Protein AF-A0AAP1RCZ1-F1 (afdb_monomer)

Organism: Escherichia coli (NCBI:txid562)

Foldseek 3Di:
DDQLADPPDDADEQEFEQACAAQQAPLGDPPVCRVVSNCRRVRLVVLVVVVVVCVVVSDNGHYHYHYLHDYRYYDPPHDDQQDWDQAPVRDIDGPNTSSVVRVRSVVNSVVVD

Mean predicted aligned error: 2.53 Å

Solvent-accessible surface area (backbone atoms only — not comparable to full-atom values): 6302 Å² total; per-residue (Å²): 117,47,78,47,42,63,90,88,54,80,58,49,77,41,77,11,44,19,28,53,34,50,46,16,21,67,51,53,56,66,78,82,68,44,84,56,21,54,56,52,18,50,47,20,51,50,40,51,51,52,52,50,52,42,62,77,66,62,44,74,46,31,39,37,70,46,65,36,66,49,70,39,52,67,56,101,81,44,69,45,66,72,42,72,45,74,46,80,81,71,48,76,45,71,32,77,50,42,61,54,48,64,61,59,46,42,53,34,50,62,62,72,104

Structure (mmCIF, N/CA/C/O backbone):
data_AF-A0AAP1RCZ1-F1
#
_entry.id   AF-A0AAP1RCZ1-F1
#
loop_
_atom_site.group_PDB
_atom_site.id
_atom_site.type_symbol
_atom_site.label_atom_id
_atom_site.label_alt_id
_atom_site.label_comp_id
_atom_site.label_asym_id
_atom_site.label_entity_id
_atom_site.label_seq_id
_atom_site.pdbx_PDB_ins_code
_atom_site.Cartn_x
_atom_site.Cartn_y
_atom_site.Cartn_z
_atom_site.occupancy
_atom_site.B_iso_or_equiv
_atom_site.auth_seq_id
_atom_site.auth_comp_id
_atom_site.auth_asym_id
_atom_site.auth_atom_id
_atom_site.pdbx_PDB_model_num
ATOM 1 N N . GLN A 1 1 ? -7.592 -6.415 13.615 1.00 95.25 1 GLN A N 1
ATOM 2 C CA . GLN A 1 1 ? -8.940 -5.883 13.918 1.00 95.25 1 GLN A CA 1
ATOM 3 C C . GLN A 1 1 ? -9.083 -5.673 15.419 1.00 95.25 1 GLN A C 1
ATOM 5 O O . GLN A 1 1 ? -8.520 -6.449 16.180 1.00 95.25 1 GLN A O 1
ATOM 10 N N . TYR A 1 2 ? -9.775 -4.608 15.823 1.00 97.62 2 TYR A N 1
ATOM 11 C CA . TYR A 1 2 ? -10.042 -4.213 17.204 1.00 97.62 2 TYR A CA 1
ATOM 12 C C . TYR A 1 2 ? -11.535 -3.899 17.344 1.00 97.62 2 TYR A C 1
ATOM 14 O O . TYR A 1 2 ? -12.091 -3.184 16.515 1.00 97.62 2 TYR A O 1
ATOM 22 N N . ASN A 1 3 ? -12.181 -4.447 18.373 1.00 97.38 3 ASN A N 1
ATOM 23 C CA . ASN A 1 3 ? -13.624 -4.330 18.588 1.00 97.38 3 ASN A CA 1
ATOM 24 C C . ASN A 1 3 ? -13.882 -3.719 19.972 1.00 97.38 3 ASN A C 1
ATOM 26 O O . ASN A 1 3 ? -14.155 -4.445 20.927 1.00 97.38 3 ASN A O 1
ATOM 30 N N . GLY A 1 4 ? -13.714 -2.401 20.090 1.00 96.94 4 GLY A N 1
ATOM 31 C CA . GLY A 1 4 ? -13.920 -1.657 21.336 1.00 96.94 4 GLY A CA 1
ATOM 32 C C . GLY A 1 4 ? -15.342 -1.123 21.524 1.00 96.94 4 GLY A C 1
ATOM 33 O O . GLY A 1 4 ? -15.674 -0.659 22.611 1.00 96.94 4 GLY A O 1
ATOM 34 N N . ALA A 1 5 ? -16.186 -1.175 20.490 1.00 97.00 5 ALA A N 1
ATOM 35 C CA . ALA A 1 5 ? -17.565 -0.703 20.537 1.00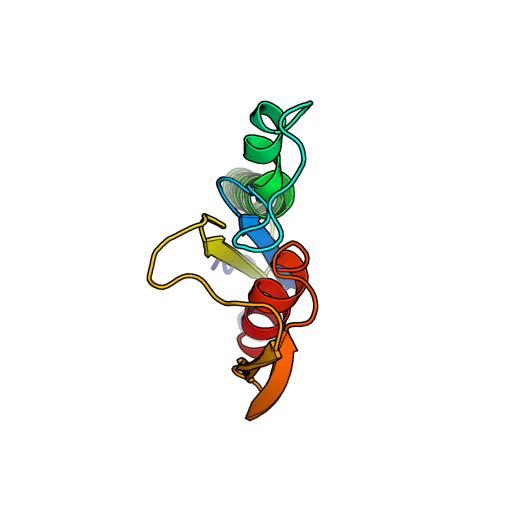 97.00 5 ALA A CA 1
ATOM 36 C C . ALA A 1 5 ? -18.581 -1.854 20.444 1.00 97.00 5 ALA A C 1
ATOM 38 O O . ALA A 1 5 ? -18.242 -3.037 20.520 1.00 97.00 5 ALA A O 1
ATOM 39 N N . LYS A 1 6 ? -19.868 -1.517 20.301 1.00 95.69 6 LYS A N 1
ATOM 40 C CA . LYS A 1 6 ? -20.927 -2.522 20.134 1.00 95.69 6 LYS A CA 1
ATOM 41 C C . LYS A 1 6 ? -20.764 -3.264 18.802 1.00 95.69 6 LYS A C 1
ATOM 43 O O . LYS A 1 6 ? -20.286 -2.698 17.823 1.00 95.69 6 LYS A O 1
ATOM 48 N N . LYS A 1 7 ? -21.183 -4.533 18.757 1.00 91.50 7 LYS A N 1
ATOM 49 C CA . LYS A 1 7 ? -21.008 -5.413 17.582 1.00 91.50 7 LYS A CA 1
ATOM 50 C C . LYS A 1 7 ? -21.765 -4.957 16.330 1.00 91.50 7 LYS A C 1
ATOM 52 O O . LYS A 1 7 ? -21.390 -5.343 15.233 1.00 91.50 7 LYS A O 1
ATOM 57 N N . ASP A 1 8 ? -22.835 -4.192 16.501 1.00 94.44 8 ASP A N 1
ATOM 58 C CA . ASP A 1 8 ? -23.684 -3.655 15.435 1.00 94.44 8 ASP A CA 1
ATOM 59 C C . ASP A 1 8 ? -23.162 -2.330 14.857 1.00 94.44 8 ASP A C 1
ATOM 61 O O . ASP A 1 8 ? -23.658 -1.869 13.830 1.00 94.44 8 ASP A O 1
ATOM 65 N N . GLN A 1 9 ? -22.153 -1.716 15.482 1.00 96.44 9 GLN A N 1
ATOM 66 C CA . GLN A 1 9 ? -21.526 -0.509 14.956 1.00 96.44 9 GLN A CA 1
ATOM 67 C C . GLN A 1 9 ? -20.499 -0.857 13.880 1.00 96.44 9 GLN A C 1
ATOM 69 O O . GLN A 1 9 ? -19.570 -1.635 14.116 1.00 96.44 9 GLN A O 1
ATOM 74 N N . ALA A 1 10 ? -20.653 -0.234 12.711 1.00 96.81 10 ALA A N 1
ATOM 75 C CA . ALA A 1 10 ? -19.722 -0.388 11.603 1.00 96.81 10 ALA A CA 1
ATOM 76 C C . ALA A 1 10 ? -18.294 0.012 12.029 1.00 96.81 10 ALA A C 1
ATOM 78 O O . ALA A 1 10 ? -18.122 1.025 12.714 1.00 96.81 10 ALA A O 1
ATOM 79 N N . PRO A 1 11 ? -17.266 -0.769 11.654 1.00 97.44 11 PRO A N 1
ATOM 80 C CA . PRO A 1 11 ? -15.889 -0.415 11.950 1.00 97.44 11 PRO A CA 1
ATOM 81 C C . PRO A 1 11 ? -15.427 0.763 11.093 1.00 97.44 11 PRO A C 1
ATOM 83 O O . PRO A 1 11 ? -15.824 0.914 9.939 1.00 97.44 11 PRO A O 1
ATOM 86 N N . HIS A 1 12 ? -14.503 1.552 11.632 1.00 97.94 12 HIS A N 1
ATOM 87 C CA . HIS A 1 12 ? -13.640 2.376 10.796 1.00 97.94 12 HIS A CA 1
ATOM 88 C C . HIS A 1 12 ? -12.594 1.477 10.135 1.00 97.94 12 HIS A C 1
ATOM 90 O O . HIS A 1 12 ? -12.013 0.614 10.798 1.00 97.94 12 HIS A O 1
ATOM 96 N N . VAL A 1 13 ? -12.335 1.687 8.845 1.00 98.31 13 VAL A N 1
ATOM 97 C CA . VAL A 1 13 ? -11.280 0.975 8.119 1.00 98.31 13 VAL A CA 1
ATOM 98 C C . VAL A 1 13 ? -10.187 1.963 7.738 1.00 98.31 13 VAL A C 1
ATOM 100 O O . VAL A 1 13 ? -10.450 2.979 7.099 1.00 98.31 13 VAL A O 1
ATOM 103 N N . LEU A 1 14 ? -8.959 1.669 8.156 1.00 98.62 14 LEU A N 1
ATOM 104 C CA . LEU A 1 14 ? -7.763 2.418 7.787 1.00 98.62 14 LEU A CA 1
ATOM 105 C C . LEU A 1 14 ? -6.917 1.560 6.851 1.00 98.62 14 LEU A C 1
ATOM 107 O O . LEU A 1 14 ? -6.542 0.443 7.208 1.00 98.62 14 LEU A O 1
ATOM 111 N N . VAL A 1 15 ? -6.603 2.090 5.671 1.00 98.69 15 VAL A N 1
ATOM 112 C CA . VAL A 1 15 ? -5.803 1.406 4.649 1.00 98.69 15 VAL A CA 1
ATOM 113 C C . VAL A 1 15 ? -4.505 2.173 4.433 1.00 98.69 15 VAL A C 1
ATOM 115 O O . VAL A 1 15 ? -4.527 3.386 4.235 1.00 98.69 15 VAL A O 1
ATOM 118 N N . GLY A 1 16 ? -3.371 1.478 4.495 1.00 98.62 16 GLY A N 1
ATOM 119 C CA . GLY A 1 16 ? -2.048 2.083 4.357 1.00 98.62 16 GLY A CA 1
ATOM 120 C C . GLY A 1 16 ? -1.221 1.439 3.251 1.00 98.62 16 GLY A C 1
ATOM 121 O O . GLY A 1 16 ? -1.098 0.214 3.202 1.00 98.62 16 GLY A O 1
ATOM 122 N N . LYS A 1 17 ? -0.607 2.274 2.399 1.00 98.75 17 LYS A N 1
ATOM 123 C CA . LYS A 1 17 ? 0.434 1.853 1.447 1.00 98.75 17 LYS A CA 1
ATOM 124 C C . LYS A 1 17 ? 1.656 1.370 2.232 1.00 98.75 17 LYS A C 1
ATOM 126 O O . LYS A 1 17 ? 2.190 2.124 3.046 1.00 98.75 17 LYS A O 1
ATOM 131 N N . GLY A 1 18 ? 2.064 0.125 2.005 1.00 98.62 18 GLY A N 1
ATOM 132 C CA . GLY A 1 18 ? 3.150 -0.546 2.717 1.00 98.62 18 GLY A CA 1
ATOM 133 C C . GLY A 1 18 ? 4.293 -0.983 1.808 1.00 98.62 18 GLY A C 1
ATOM 134 O O . GLY A 1 18 ? 4.808 -2.082 1.990 1.00 98.62 18 GLY A O 1
ATOM 135 N N . ILE A 1 19 ? 4.677 -0.162 0.827 1.00 98.69 19 ILE A N 1
ATOM 136 C CA . ILE A 1 19 ? 5.807 -0.489 -0.048 1.00 98.69 19 ILE A CA 1
ATOM 137 C C . ILE A 1 19 ? 7.107 -0.307 0.734 1.00 98.69 19 ILE A C 1
ATOM 139 O O . ILE A 1 19 ? 7.491 0.810 1.067 1.00 98.69 19 ILE A O 1
ATOM 143 N N . THR A 1 20 ? 7.749 -1.413 1.110 1.00 98.31 20 THR A N 1
ATOM 144 C CA . THR A 1 20 ? 8.890 -1.402 2.042 1.00 98.31 20 THR A CA 1
ATOM 145 C C . THR A 1 20 ? 10.129 -0.753 1.447 1.00 98.31 20 THR A C 1
AT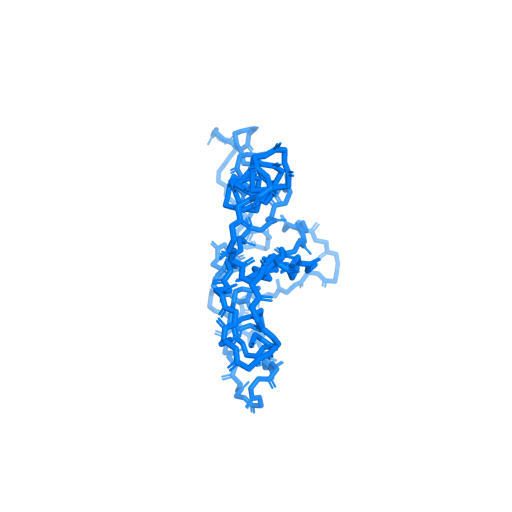OM 147 O O . THR A 1 20 ? 10.920 -0.154 2.175 1.00 98.31 20 THR A O 1
ATOM 150 N N . PHE A 1 21 ? 10.277 -0.858 0.131 1.00 98.50 21 PHE A N 1
ATOM 151 C CA . PHE A 1 21 ? 11.250 -0.126 -0.657 1.00 98.50 21 PHE A CA 1
ATOM 152 C C . PHE A 1 21 ? 10.735 0.004 -2.093 1.00 98.50 21 PHE A C 1
ATOM 154 O O . PHE A 1 21 ? 10.209 -0.964 -2.651 1.00 98.50 21 PHE A O 1
ATOM 161 N N . ASP A 1 22 ? 10.884 1.191 -2.679 1.00 98.31 22 ASP A N 1
ATOM 162 C CA . ASP A 1 22 ? 10.392 1.498 -4.020 1.00 98.31 22 ASP A CA 1
ATOM 163 C C . ASP A 1 22 ? 11.513 1.971 -4.948 1.00 98.31 22 ASP A C 1
ATOM 165 O O . ASP A 1 22 ? 11.924 3.129 -4.940 1.00 98.31 22 ASP A O 1
ATOM 169 N N . THR A 1 23 ? 12.015 1.065 -5.782 1.00 98.06 23 THR A N 1
ATOM 170 C CA . THR A 1 23 ? 12.951 1.436 -6.856 1.00 98.06 23 THR A CA 1
ATOM 171 C C . THR A 1 23 ? 12.244 2.003 -8.087 1.00 98.06 23 THR A C 1
ATOM 173 O O . THR A 1 23 ? 12.918 2.495 -8.989 1.00 98.06 23 THR A O 1
ATOM 176 N N . GLY A 1 24 ? 10.915 1.899 -8.155 1.00 98.00 24 GLY A N 1
ATOM 177 C CA . GLY A 1 24 ? 10.095 2.115 -9.345 1.00 98.00 24 GLY A CA 1
ATOM 178 C C . GLY A 1 24 ? 9.943 0.897 -10.255 1.00 98.00 24 GLY A C 1
ATOM 179 O O . GLY A 1 24 ? 9.223 0.956 -11.252 1.00 98.00 24 GLY A O 1
ATOM 180 N N . GLY A 1 25 ? 10.589 -0.230 -9.940 1.00 97.94 25 GLY A N 1
ATOM 181 C CA . GLY A 1 25 ? 10.502 -1.458 -10.730 1.00 97.94 25 GLY A CA 1
ATOM 182 C C . GLY A 1 25 ? 11.256 -1.349 -12.060 1.00 97.94 25 GLY A C 1
ATOM 183 O O . GLY A 1 25 ? 12.417 -0.943 -12.095 1.00 97.94 25 GLY A O 1
ATOM 184 N N . ILE A 1 26 ? 10.618 -1.734 -13.172 1.00 98.06 26 ILE A N 1
ATOM 185 C CA . ILE A 1 26 ? 11.206 -1.608 -14.521 1.00 98.06 26 ILE A CA 1
ATOM 186 C C . ILE A 1 26 ? 11.301 -0.138 -14.956 1.00 98.06 26 ILE A C 1
ATOM 188 O O . ILE A 1 26 ? 12.273 0.260 -15.599 1.00 98.06 26 ILE A O 1
ATOM 192 N N . SER A 1 27 ? 10.332 0.686 -14.564 1.00 97.31 27 SER A N 1
ATOM 193 C CA . SER A 1 27 ? 10.365 2.149 -14.630 1.00 97.31 27 SER A CA 1
ATOM 194 C C . SER A 1 27 ? 11.275 2.726 -13.535 1.00 97.31 27 SER A C 1
ATOM 196 O O . SER A 1 27 ? 10.843 3.515 -12.701 1.00 97.31 27 SER A O 1
ATOM 198 N N . LEU A 1 28 ? 12.537 2.291 -13.530 1.00 97.88 28 LEU A N 1
ATOM 199 C CA . LEU A 1 28 ? 13.509 2.541 -12.470 1.00 97.88 28 LEU A CA 1
ATOM 200 C C . LEU A 1 28 ? 13.700 4.044 -12.201 1.00 97.88 28 LEU A C 1
ATOM 202 O O . LEU A 1 28 ? 14.029 4.815 -13.109 1.00 97.88 28 LEU A O 1
ATOM 206 N N . LYS A 1 29 ? 13.557 4.448 -10.935 1.00 97.19 29 LYS A N 1
ATOM 207 C CA . LYS A 1 29 ? 13.849 5.809 -10.476 1.00 97.19 29 LYS A CA 1
ATOM 208 C C . LYS A 1 29 ? 15.338 6.146 -10.670 1.00 97.19 29 LYS A C 1
ATOM 210 O O . LYS A 1 29 ? 16.197 5.262 -10.610 1.00 97.19 29 LYS A O 1
ATOM 215 N N . PRO A 1 30 ? 15.695 7.434 -10.828 1.00 96.56 30 PRO A N 1
ATOM 216 C CA . PRO A 1 30 ? 17.082 7.872 -10.711 1.00 96.56 30 PRO A CA 1
ATOM 217 C C . PRO A 1 30 ? 17.676 7.505 -9.344 1.00 96.56 30 PRO A C 1
ATOM 219 O O . PRO A 1 30 ? 16.972 7.473 -8.340 1.00 96.56 30 PRO A O 1
ATOM 222 N N . GLY A 1 31 ? 18.992 7.283 -9.284 1.00 95.75 31 GLY A N 1
ATOM 223 C CA . GLY A 1 31 ? 19.650 6.883 -8.032 1.00 95.75 31 GLY A CA 1
ATOM 224 C C . GLY A 1 31 ? 19.633 7.952 -6.930 1.00 95.75 31 GLY A C 1
ATOM 225 O O . GLY A 1 31 ? 19.718 7.617 -5.752 1.00 95.75 31 GLY A O 1
ATOM 226 N N . LEU A 1 32 ? 19.519 9.235 -7.289 1.00 96.94 32 LEU A N 1
ATOM 227 C CA . LEU A 1 32 ? 19.469 10.329 -6.318 1.00 96.94 32 LEU A CA 1
ATOM 228 C C . LEU A 1 32 ? 18.166 10.260 -5.504 1.00 96.94 32 LEU A C 1
ATOM 230 O O . LEU A 1 32 ? 17.087 10.385 -6.075 1.00 96.94 32 LEU A O 1
ATOM 234 N N . GLY A 1 33 ? 18.279 10.091 -4.182 1.00 93.12 33 GLY A N 1
ATOM 235 C CA . GLY A 1 33 ? 17.138 9.999 -3.261 1.00 93.12 33 GLY A CA 1
ATOM 236 C C . GLY A 1 33 ? 16.477 8.618 -3.196 1.00 93.12 33 GLY A C 1
ATOM 237 O O . GLY A 1 33 ? 15.482 8.445 -2.497 1.00 93.12 33 GLY A O 1
ATOM 238 N N . MET A 1 34 ? 17.017 7.610 -3.891 1.00 97.06 34 MET A N 1
ATOM 239 C CA . MET A 1 34 ? 16.462 6.253 -3.851 1.00 97.06 34 MET A CA 1
ATOM 240 C C . MET A 1 34 ? 16.568 5.622 -2.453 1.00 97.06 34 MET A C 1
ATOM 242 O O . MET A 1 34 ? 15.707 4.840 -2.067 1.00 97.06 34 MET A O 1
ATOM 246 N N . ASP A 1 35 ? 17.572 5.982 -1.651 1.00 96.19 35 ASP A N 1
ATOM 247 C CA . ASP A 1 35 ? 17.727 5.497 -0.272 1.00 96.19 35 ASP A CA 1
ATOM 248 C C . ASP A 1 35 ? 16.605 5.971 0.672 1.00 96.19 35 ASP A C 1
ATOM 250 O O . ASP A 1 35 ? 16.333 5.336 1.699 1.00 96.19 35 ASP A O 1
ATOM 254 N N . GLU A 1 36 ? 15.915 7.054 0.311 1.00 97.50 36 GLU A N 1
ATOM 255 C CA . GLU A 1 36 ? 14.737 7.557 1.016 1.00 97.50 36 GLU A CA 1
ATOM 256 C C . GLU A 1 36 ? 13.469 6.766 0.676 1.00 97.50 36 GLU A C 1
ATOM 258 O O . GLU A 1 36 ? 12.487 6.852 1.409 1.00 97.50 36 GLU A O 1
ATOM 263 N N . MET A 1 37 ? 13.473 5.922 -0.361 1.00 98.06 37 MET A N 1
ATOM 264 C CA . MET A 1 37 ? 12.299 5.124 -0.743 1.00 98.06 37 MET A CA 1
ATOM 265 C C . MET A 1 37 ? 11.957 4.021 0.268 1.00 98.06 37 MET A C 1
ATOM 267 O O . MET A 1 37 ? 10.888 3.424 0.199 1.00 98.06 37 MET A O 1
ATOM 271 N N . LYS A 1 38 ? 12.786 3.833 1.304 1.00 97.62 38 LYS A N 1
ATOM 272 C CA . LYS A 1 38 ? 12.394 3.136 2.543 1.00 97.62 38 LYS A CA 1
ATOM 273 C C . LYS A 1 38 ? 11.203 3.793 3.259 1.00 97.62 38 LYS A C 1
ATOM 275 O O . LYS A 1 38 ? 10.556 3.156 4.082 1.00 97.62 38 LYS A O 1
ATOM 280 N N . PHE A 1 39 ? 10.932 5.075 2.999 1.00 97.94 39 PHE A N 1
ATOM 281 C CA . PHE A 1 39 ? 9.804 5.813 3.572 1.00 97.94 39 PHE A CA 1
ATOM 282 C C . PHE A 1 39 ? 8.488 5.575 2.824 1.00 97.94 39 PHE A C 1
ATOM 284 O O . PHE A 1 39 ? 7.444 6.059 3.263 1.00 97.94 39 PHE A O 1
ATOM 291 N N . ASP A 1 40 ? 8.495 4.805 1.737 1.00 98.12 40 ASP A N 1
ATOM 292 C CA . ASP A 1 40 ? 7.315 4.572 0.899 1.00 98.12 40 ASP A CA 1
ATOM 293 C C . ASP A 1 40 ? 6.260 3.635 1.545 1.00 98.12 40 ASP A C 1
ATOM 295 O O . ASP A 1 40 ? 5.154 3.421 1.039 1.00 98.12 40 ASP A O 1
ATOM 299 N N . MET A 1 41 ? 6.565 3.159 2.755 1.00 98.62 41 MET A N 1
ATOM 300 C CA . MET A 1 41 ? 5.678 2.429 3.664 1.00 98.62 41 MET A CA 1
ATOM 301 C C . MET A 1 41 ? 5.129 3.291 4.816 1.00 98.62 41 MET A C 1
ATOM 303 O O . MET A 1 41 ? 4.428 2.772 5.691 1.00 98.62 41 MET A O 1
ATOM 307 N N . CYS A 1 42 ? 5.402 4.604 4.844 1.00 98.62 42 CYS A N 1
ATOM 308 C CA . CYS A 1 42 ? 4.949 5.500 5.918 1.00 98.62 42 CYS A CA 1
ATOM 309 C C . CYS A 1 42 ? 3.420 5.515 6.087 1.00 98.62 42 CYS A C 1
ATOM 311 O O . CYS A 1 42 ? 2.929 5.723 7.198 1.00 98.62 42 CYS A O 1
ATOM 313 N N . GLY A 1 43 ? 2.652 5.252 5.023 1.00 98.56 43 GLY A N 1
ATOM 314 C CA . GLY A 1 43 ? 1.197 5.101 5.108 1.00 98.56 43 GLY A CA 1
ATOM 315 C C . GLY A 1 43 ? 0.798 3.903 5.974 1.00 98.56 43 GLY A C 1
ATOM 316 O O . GLY A 1 43 ? 0.029 4.049 6.922 1.00 98.56 43 GLY A O 1
ATOM 317 N N . ALA A 1 44 ? 1.371 2.727 5.709 1.00 98.69 44 ALA A N 1
ATOM 318 C CA . ALA A 1 44 ? 1.171 1.532 6.524 1.00 98.69 44 ALA A CA 1
ATOM 319 C C . ALA A 1 44 ? 1.705 1.702 7.955 1.00 98.69 44 ALA A C 1
ATOM 321 O O . ALA A 1 44 ? 1.029 1.312 8.908 1.00 98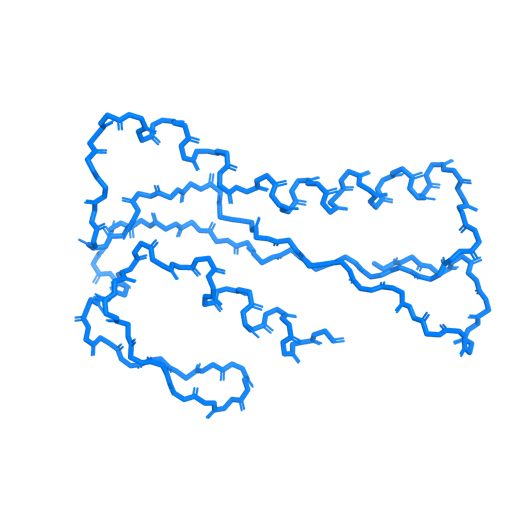.69 44 ALA A O 1
ATOM 322 N N . ALA A 1 45 ? 2.870 2.337 8.125 1.00 98.75 45 ALA A N 1
ATOM 323 C CA . ALA A 1 45 ? 3.415 2.661 9.444 1.00 98.75 45 ALA A CA 1
ATOM 324 C C . ALA A 1 45 ? 2.452 3.538 10.258 1.00 98.75 45 ALA A C 1
ATOM 326 O O . ALA A 1 45 ? 2.239 3.293 11.445 1.00 98.75 45 ALA A O 1
ATOM 327 N N . SER A 1 46 ? 1.836 4.528 9.605 1.00 98.81 46 SER A N 1
ATOM 328 C CA . SER A 1 46 ? 0.863 5.431 10.225 1.00 98.81 46 SER A CA 1
ATOM 329 C C . SER A 1 46 ? -0.388 4.673 10.668 1.00 98.81 46 SER A C 1
ATOM 331 O O . SER A 1 46 ? -0.800 4.812 11.817 1.00 98.81 46 SER A O 1
ATOM 333 N N . VAL A 1 47 ? -0.941 3.800 9.813 1.00 98.75 47 VAL A N 1
ATOM 334 C CA . VAL A 1 47 ? -2.075 2.929 10.181 1.00 98.75 47 VAL A CA 1
ATOM 335 C C . VAL A 1 47 ? -1.720 2.043 11.373 1.00 98.75 47 VAL A C 1
ATOM 337 O O . VAL A 1 47 ? -2.491 1.964 12.329 1.00 98.75 47 VAL A O 1
ATOM 340 N N . PHE A 1 48 ? -0.546 1.411 11.356 1.00 98.56 48 PHE A N 1
ATOM 341 C CA . PHE A 1 48 ? -0.084 0.558 12.449 1.00 98.56 48 PHE A CA 1
ATOM 342 C C . PHE A 1 48 ? 0.090 1.339 13.764 1.00 98.56 48 PHE A C 1
ATOM 344 O O . PHE A 1 48 ? -0.358 0.888 14.819 1.00 98.56 48 PHE A O 1
ATOM 351 N N . GLY A 1 49 ? 0.678 2.537 13.703 1.00 98.75 49 GLY A N 1
ATOM 352 C CA . GLY A 1 49 ? 0.843 3.430 14.850 1.00 98.75 49 GLY A CA 1
ATOM 353 C C . GLY A 1 49 ? -0.491 3.887 15.443 1.00 98.75 49 GLY A C 1
ATOM 354 O O . GLY A 1 49 ? -0.687 3.796 16.655 1.00 98.75 49 GLY A O 1
ATOM 355 N N . THR A 1 50 ? -1.447 4.295 14.602 1.00 98.62 50 THR A N 1
ATOM 356 C CA . THR A 1 50 ? -2.813 4.623 15.040 1.00 98.62 50 THR A CA 1
ATOM 357 C C . THR A 1 50 ? -3.485 3.419 15.693 1.00 98.62 50 THR A C 1
ATOM 359 O O . THR A 1 50 ? -4.093 3.555 16.752 1.00 98.62 50 THR A O 1
ATOM 362 N N . PHE A 1 51 ? -3.341 2.230 15.104 1.00 98.50 51 PHE A N 1
ATOM 363 C CA . PHE A 1 51 ? -3.918 1.004 15.646 1.00 98.50 51 PHE A CA 1
ATOM 364 C C . PHE A 1 51 ? -3.366 0.684 17.042 1.00 98.50 51 PHE A C 1
ATOM 366 O O . PHE A 1 51 ? -4.122 0.350 17.954 1.00 98.50 51 PHE A O 1
ATOM 373 N N . ARG A 1 52 ? -2.052 0.845 17.233 1.00 98.56 52 ARG A N 1
ATOM 374 C CA . ARG A 1 52 ? -1.402 0.694 18.538 1.00 98.56 52 ARG A CA 1
ATOM 375 C C . ARG A 1 52 ? -1.934 1.703 19.561 1.00 98.56 52 ARG A C 1
ATOM 377 O O . ARG A 1 52 ? -2.285 1.296 20.663 1.00 98.56 52 ARG A O 1
ATOM 384 N N . ALA A 1 53 ? -2.045 2.981 19.200 1.00 98.62 53 ALA A N 1
ATOM 385 C CA . ALA A 1 53 ? -2.574 4.008 20.100 1.00 98.62 53 ALA A CA 1
ATOM 386 C C . ALA A 1 53 ? -4.025 3.712 20.528 1.00 98.62 53 ALA A C 1
ATOM 388 O O . ALA A 1 53 ? -4.379 3.872 21.692 1.00 98.62 53 ALA A O 1
ATOM 389 N N . VAL A 1 54 ? -4.857 3.223 19.603 1.00 98.50 54 VAL A N 1
ATOM 390 C CA . VAL A 1 54 ? -6.246 2.815 19.876 1.00 98.50 54 VAL A CA 1
ATOM 391 C C . VAL A 1 54 ? -6.308 1.670 20.890 1.00 98.50 54 VAL A C 1
ATOM 393 O O . VAL A 1 54 ? -7.146 1.707 21.791 1.00 98.50 54 VAL A O 1
ATOM 396 N N . LEU A 1 55 ? -5.413 0.683 20.766 1.00 97.88 55 LEU A N 1
ATOM 397 C CA . LEU A 1 55 ? -5.298 -0.431 21.712 1.00 97.88 55 LEU A CA 1
ATOM 398 C C . LEU A 1 55 ? -4.852 0.038 23.101 1.00 97.88 55 LEU A C 1
ATOM 400 O O . LEU A 1 55 ? -5.462 -0.347 24.094 1.00 97.88 55 LEU A O 1
ATOM 404 N N . GLU A 1 56 ? -3.806 0.864 23.170 1.00 98.50 56 GLU A N 1
ATOM 405 C CA . GLU A 1 56 ? -3.252 1.368 24.434 1.00 98.50 56 GLU A CA 1
ATOM 406 C C . GLU A 1 56 ? -4.258 2.250 25.193 1.00 98.50 56 GLU A C 1
ATOM 408 O O . GLU A 1 56 ? -4.355 2.162 26.415 1.00 98.50 56 GLU A O 1
ATOM 413 N N . LEU A 1 57 ? -5.041 3.059 24.472 1.00 98.56 57 LEU A N 1
ATOM 414 C CA . LEU A 1 57 ? -6.073 3.932 25.042 1.00 98.56 57 LEU A CA 1
ATOM 415 C C . LEU A 1 57 ? -7.421 3.235 25.264 1.00 98.56 57 LEU A C 1
ATOM 417 O O . LEU A 1 57 ? -8.326 3.850 25.825 1.00 98.56 57 LEU A O 1
ATO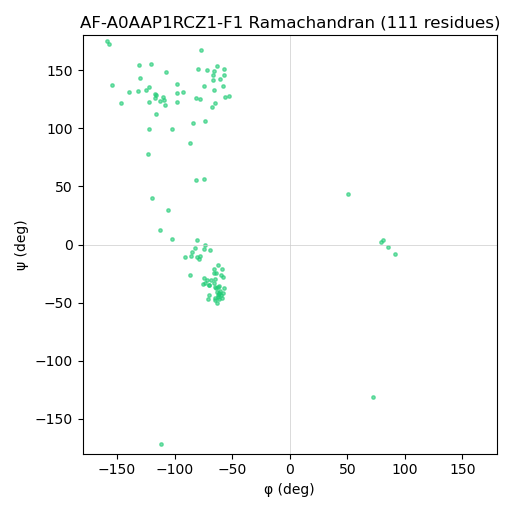M 421 N N . GLN A 1 58 ? -7.576 1.988 24.806 1.00 97.88 58 GLN A N 1
ATOM 422 C CA . GLN A 1 58 ? -8.826 1.224 24.881 1.00 97.88 58 GLN A CA 1
ATOM 423 C C . GLN A 1 58 ? -10.033 2.013 24.347 1.00 97.88 58 GLN A C 1
ATOM 425 O O . GLN A 1 58 ? -11.105 2.036 24.957 1.00 97.88 58 GLN A O 1
ATOM 430 N N . LEU A 1 59 ? -9.863 2.700 23.211 1.00 98.25 59 LEU A N 1
ATOM 431 C CA . LEU A 1 59 ? -10.910 3.583 22.697 1.00 98.25 59 LEU A CA 1
ATOM 432 C C . LEU A 1 59 ? -12.200 2.794 22.407 1.00 98.25 59 LEU A C 1
ATOM 434 O O . LEU A 1 59 ? -12.124 1.671 21.896 1.00 98.25 59 LEU A O 1
ATOM 438 N N . PRO A 1 60 ? -13.390 3.362 22.669 1.00 97.62 60 PRO A N 1
ATOM 439 C CA . PRO A 1 60 ? -14.665 2.676 22.475 1.00 97.62 60 PRO A CA 1
ATOM 440 C C . PRO A 1 60 ? -15.119 2.726 21.004 1.00 97.62 60 PRO A C 1
ATOM 442 O O . PRO A 1 60 ? -16.200 3.222 20.695 1.00 97.62 60 PRO A O 1
ATOM 445 N N . ILE A 1 61 ? -14.274 2.250 20.083 1.00 97.94 61 ILE A N 1
ATOM 446 C CA . ILE A 1 61 ? -14.518 2.211 18.630 1.00 97.94 61 ILE A CA 1
ATOM 447 C C . ILE A 1 61 ? -14.217 0.822 18.055 1.00 97.94 61 ILE A C 1
ATOM 449 O O . ILE A 1 61 ? -13.381 0.088 18.582 1.00 97.94 61 ILE A O 1
ATOM 453 N N . ASN A 1 62 ? -14.856 0.471 16.940 1.00 98.38 62 ASN A N 1
ATOM 454 C CA . ASN A 1 62 ? -14.465 -0.682 16.128 1.00 98.38 62 ASN A CA 1
ATOM 455 C C . ASN A 1 62 ? -13.495 -0.215 15.031 1.00 98.38 62 ASN A C 1
ATOM 457 O O . ASN A 1 62 ? -13.765 0.774 14.349 1.00 98.38 62 ASN A O 1
ATOM 461 N N . LEU A 1 63 ? -12.366 -0.906 14.863 1.00 98.31 63 LEU A N 1
ATOM 462 C CA . LEU A 1 63 ? -11.295 -0.516 13.945 1.00 98.31 63 LEU A CA 1
ATOM 463 C C . LEU A 1 63 ? -10.701 -1.723 13.209 1.00 98.31 63 LEU A C 1
ATOM 465 O O . LEU A 1 63 ? -10.288 -2.720 13.812 1.00 98.31 63 LEU A O 1
ATOM 469 N N . VAL A 1 64 ? -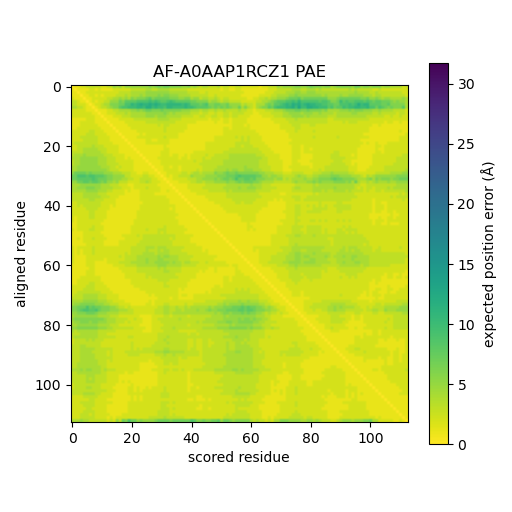10.573 -1.599 11.892 1.00 98.38 64 VAL A N 1
ATOM 470 C CA . VAL A 1 64 ? -9.830 -2.516 11.023 1.00 98.38 64 VAL A CA 1
ATOM 471 C C . VAL A 1 64 ? -8.672 -1.745 10.394 1.00 98.38 64 VAL A C 1
ATOM 473 O O . VAL A 1 64 ? -8.863 -0.661 9.855 1.00 98.38 64 VAL A O 1
ATOM 476 N N . GLY A 1 65 ? -7.461 -2.293 10.488 1.00 98.38 65 GLY A N 1
ATOM 477 C CA . GLY A 1 65 ? -6.286 -1.780 9.785 1.00 98.38 65 GLY A CA 1
ATOM 478 C C . GLY A 1 65 ? -5.876 -2.763 8.695 1.00 98.38 65 GLY A C 1
ATOM 479 O O . GLY A 1 65 ? -5.691 -3.942 8.998 1.00 98.38 65 GLY A O 1
ATOM 480 N N . LEU A 1 66 ? -5.740 -2.282 7.461 1.00 98.56 66 LEU A N 1
ATOM 481 C CA . LEU A 1 66 ? -5.260 -3.041 6.307 1.00 98.56 66 LEU A CA 1
ATOM 482 C C . LEU A 1 66 ? -3.956 -2.420 5.804 1.00 98.56 66 LE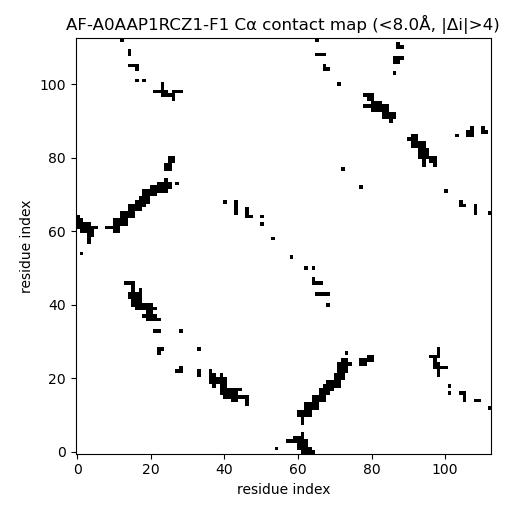U A C 1
ATOM 484 O O . LEU A 1 66 ? -3.891 -1.220 5.536 1.00 98.56 66 LEU A O 1
ATOM 488 N N . LEU A 1 67 ? -2.913 -3.239 5.687 1.00 98.56 67 LEU A N 1
ATOM 489 C CA . LEU A 1 67 ? -1.588 -2.812 5.242 1.00 98.56 67 LEU A CA 1
ATOM 490 C C . LEU A 1 67 ? -1.275 -3.517 3.921 1.00 98.56 67 LEU A C 1
ATOM 492 O O . LEU A 1 67 ? -1.128 -4.738 3.893 1.00 98.56 67 LEU A O 1
ATOM 496 N N . ALA A 1 68 ? -1.203 -2.756 2.831 1.00 98.50 68 ALA A N 1
ATOM 497 C CA . ALA A 1 68 ? -0.907 -3.290 1.507 1.00 98.50 68 ALA A CA 1
ATOM 498 C C . ALA A 1 68 ? 0.615 -3.345 1.314 1.00 98.50 68 ALA A C 1
ATOM 500 O O . ALA A 1 68 ? 1.220 -2.371 0.859 1.00 98.50 68 ALA A O 1
ATOM 501 N N . CYS A 1 69 ? 1.232 -4.449 1.747 1.00 98.38 69 CYS A N 1
ATOM 502 C CA . CYS A 1 69 ? 2.686 -4.577 1.819 1.00 98.38 69 CYS A CA 1
ATOM 503 C C . CYS A 1 69 ? 3.281 -5.313 0.616 1.00 98.38 69 CYS A C 1
ATOM 505 O O . CYS A 1 69 ? 2.855 -6.419 0.290 1.00 98.38 69 CYS A O 1
ATOM 507 N N . ALA A 1 70 ? 4.308 -4.720 0.013 1.00 98.12 70 ALA A N 1
ATOM 508 C CA . ALA A 1 70 ? 5.115 -5.310 -1.052 1.00 98.12 70 ALA A CA 1
ATOM 509 C C . ALA A 1 70 ? 6.480 -4.605 -1.118 1.00 98.12 70 ALA A C 1
ATOM 511 O O . ALA A 1 70 ? 6.704 -3.614 -0.428 1.00 98.12 70 ALA A O 1
ATOM 512 N N . GLU A 1 71 ? 7.373 -5.086 -1.976 1.00 97.75 71 GLU A N 1
ATOM 513 C CA . GLU A 1 71 ? 8.592 -4.374 -2.361 1.00 97.75 71 GLU A CA 1
ATOM 514 C C . GLU A 1 71 ? 8.579 -4.186 -3.882 1.00 97.75 71 GLU A C 1
ATOM 516 O O . GLU A 1 71 ? 8.232 -5.124 -4.606 1.00 97.75 71 GLU A O 1
ATOM 521 N N . ASN A 1 72 ? 8.914 -2.991 -4.378 1.00 98.31 72 ASN A N 1
ATOM 522 C CA . ASN A 1 72 ? 8.920 -2.701 -5.813 1.00 98.31 72 ASN A CA 1
ATOM 523 C C . ASN A 1 72 ? 10.356 -2.710 -6.341 1.00 98.31 72 ASN A C 1
ATOM 525 O O . ASN A 1 72 ? 11.105 -1.743 -6.173 1.00 98.31 72 ASN A O 1
ATOM 529 N N . MET A 1 73 ? 10.740 -3.829 -6.960 1.00 97.69 73 MET A N 1
ATOM 530 C CA . MET A 1 73 ? 12.109 -4.118 -7.395 1.00 97.69 73 MET A CA 1
ATOM 531 C C . MET A 1 73 ? 12.164 -4.570 -8.858 1.00 97.69 73 MET A C 1
ATOM 533 O O . MET A 1 73 ? 11.311 -5.353 -9.291 1.00 97.69 73 MET A O 1
ATOM 537 N N . PRO A 1 74 ? 13.201 -4.179 -9.623 1.00 96.62 74 PRO A N 1
ATOM 538 C CA . PRO A 1 74 ? 13.490 -4.816 -10.895 1.00 96.62 74 PRO A CA 1
ATOM 539 C C . PRO A 1 74 ? 13.911 -6.270 -10.660 1.00 96.62 74 PRO A C 1
ATOM 541 O O . PRO A 1 74 ? 14.759 -6.581 -9.823 1.00 96.62 74 PRO A O 1
ATOM 544 N N . SER A 1 75 ? 13.332 -7.182 -11.431 1.00 95.94 75 SER A N 1
ATOM 545 C CA . SER A 1 75 ? 13.720 -8.589 -11.460 1.00 95.94 75 SER A CA 1
ATOM 546 C C . SER A 1 75 ? 13.294 -9.212 -12.788 1.00 95.94 75 SER A C 1
ATOM 548 O O . SER A 1 75 ? 12.559 -8.598 -13.563 1.00 95.94 75 SER A O 1
ATOM 550 N N . GLY A 1 76 ? 13.708 -10.455 -13.049 1.00 96.94 76 GLY A N 1
ATOM 551 C CA . GLY A 1 76 ? 13.251 -11.193 -14.232 1.00 96.94 76 GLY A CA 1
ATOM 552 C C . GLY A 1 76 ? 11.738 -11.459 -14.266 1.00 96.94 76 GLY A C 1
ATOM 553 O O . GLY A 1 76 ? 11.212 -11.758 -15.333 1.00 96.94 76 GLY A O 1
ATOM 554 N N . GLY A 1 77 ? 11.047 -11.346 -13.124 1.00 95.81 77 GLY A N 1
ATOM 555 C CA . GLY A 1 77 ? 9.594 -11.503 -13.001 1.00 95.81 77 GLY A CA 1
ATOM 556 C C . GLY A 1 77 ? 8.858 -10.213 -12.636 1.00 95.81 77 GLY A C 1
ATOM 557 O O . GLY A 1 77 ? 7.701 -10.281 -12.232 1.00 95.81 77 GLY A O 1
ATOM 558 N N .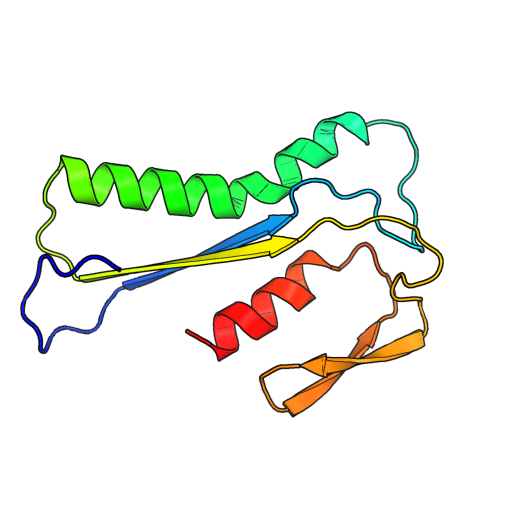 ALA A 1 78 ? 9.517 -9.054 -12.716 1.00 97.50 78 ALA A N 1
ATOM 559 C CA . ALA A 1 78 ? 8.874 -7.781 -12.420 1.00 97.50 78 ALA A CA 1
ATOM 560 C C . ALA A 1 78 ? 7.791 -7.459 -13.458 1.00 97.50 78 ALA A C 1
ATOM 562 O O . ALA A 1 78 ? 7.943 -7.758 -14.645 1.00 97.50 78 ALA A O 1
ATOM 563 N N . THR A 1 79 ? 6.722 -6.801 -13.008 1.00 96.56 79 THR A N 1
ATOM 564 C CA . THR A 1 79 ? 5.733 -6.190 -13.903 1.00 96.56 79 THR A CA 1
ATOM 565 C C . THR A 1 79 ? 6.415 -5.191 -14.827 1.00 96.56 79 THR A C 1
ATOM 567 O O . THR A 1 79 ? 7.354 -4.507 -14.415 1.00 96.56 79 THR A O 1
ATOM 570 N N . ARG A 1 80 ? 5.933 -5.076 -16.061 1.00 97.75 80 ARG A N 1
ATOM 571 C CA . ARG A 1 80 ? 6.507 -4.217 -17.100 1.00 97.75 80 ARG A CA 1
ATOM 572 C C . ARG A 1 80 ? 5.491 -3.184 -17.577 1.00 97.75 80 ARG A C 1
ATOM 574 O O . ARG A 1 80 ? 4.288 -3.445 -17.534 1.00 97.75 80 ARG A O 1
ATOM 581 N N . PRO A 1 81 ? 5.959 -2.049 -18.117 1.00 98.00 81 PRO A N 1
ATOM 582 C CA . PRO A 1 81 ? 5.113 -1.192 -18.932 1.00 98.00 81 PRO A CA 1
ATOM 583 C C . PRO A 1 81 ? 4.445 -1.990 -20.069 1.00 98.00 81 PRO A C 1
ATOM 585 O O . PRO A 1 81 ? 5.127 -2.699 -20.809 1.00 98.00 81 PRO A O 1
ATOM 588 N N . GLY A 1 82 ? 3.123 -1.882 -20.189 1.00 98.00 82 GLY A N 1
ATOM 589 C CA . GLY A 1 82 ? 2.273 -2.616 -21.128 1.00 98.00 82 GLY A CA 1
ATOM 590 C C . GLY A 1 82 ? 1.701 -3.935 -20.595 1.00 98.00 82 GLY A C 1
ATOM 591 O O . GLY A 1 82 ? 0.841 -4.519 -21.253 1.00 98.00 82 GLY A O 1
ATOM 592 N N . ASP A 1 83 ? 2.127 -4.419 -19.420 1.00 98.31 83 ASP A N 1
ATOM 593 C CA . ASP A 1 83 ? 1.463 -5.571 -18.801 1.00 98.31 83 ASP A CA 1
ATOM 594 C C . ASP A 1 83 ? 0.035 -5.187 -18.376 1.00 98.31 83 ASP A C 1
ATOM 596 O O . ASP A 1 83 ? -0.212 -4.091 -17.870 1.00 98.31 83 ASP A O 1
ATOM 600 N N . ILE A 1 84 ? -0.909 -6.113 -18.555 1.00 98.44 84 ILE A N 1
ATOM 601 C CA . ILE A 1 84 ? -2.295 -5.962 -18.104 1.00 98.44 84 ILE A CA 1
ATOM 602 C C . ILE A 1 84 ? -2.515 -6.898 -16.923 1.00 98.44 84 ILE A C 1
ATOM 604 O O . ILE A 1 84 ? -2.391 -8.117 -17.053 1.00 98.44 84 ILE A O 1
ATOM 608 N N . VAL A 1 85 ? -2.868 -6.329 -15.775 1.00 97.62 85 VAL A N 1
ATOM 609 C CA . VAL A 1 85 ? -3.184 -7.077 -14.553 1.00 97.62 85 VAL A CA 1
ATOM 610 C C . VAL A 1 85 ? -4.682 -7.043 -14.285 1.00 97.62 85 VAL A C 1
ATOM 612 O O . VAL A 1 85 ? -5.361 -6.077 -14.627 1.00 97.62 85 VAL A O 1
ATOM 615 N N . THR A 1 86 ? -5.212 -8.104 -13.681 1.00 98.38 86 THR A N 1
ATOM 616 C CA . THR A 1 86 ? -6.598 -8.134 -13.190 1.00 98.38 86 THR A CA 1
ATOM 617 C C . THR A 1 86 ? -6.585 -7.818 -11.701 1.00 98.38 86 THR A C 1
ATOM 619 O O . THR A 1 86 ? -5.894 -8.498 -10.947 1.00 98.38 86 THR A O 1
ATOM 622 N N . THR A 1 87 ? -7.315 -6.784 -11.293 1.00 98.12 87 THR A N 1
ATOM 623 C CA . THR A 1 87 ? -7.453 -6.373 -9.891 1.00 98.12 87 THR A CA 1
ATOM 624 C C . THR A 1 87 ? -8.411 -7.298 -9.149 1.00 98.12 87 THR A C 1
ATOM 626 O O . THR A 1 87 ? -9.199 -8.034 -9.750 1.00 98.12 87 THR A O 1
ATOM 629 N N . MET A 1 88 ? -8.427 -7.197 -7.824 1.00 98.06 88 MET A N 1
ATOM 630 C CA . MET A 1 88 ? -9.398 -7.893 -6.983 1.00 98.06 88 MET A CA 1
ATOM 631 C C . MET A 1 88 ? -10.851 -7.502 -7.310 1.00 98.06 88 MET A C 1
ATOM 633 O O . MET A 1 88 ? -11.756 -8.313 -7.125 1.00 98.06 88 MET A O 1
ATOM 637 N N . SER A 1 89 ? -11.092 -6.298 -7.847 1.00 97.94 89 SER A N 1
ATOM 638 C CA . SER A 1 89 ? -12.431 -5.871 -8.289 1.00 97.94 89 SER A CA 1
ATOM 639 C C . SER A 1 89 ? -12.885 -6.535 -9.596 1.00 97.94 89 SER A C 1
ATOM 641 O O . SER A 1 89 ? -14.010 -6.311 -10.042 1.00 97.94 89 SER A O 1
ATOM 643 N N . GLY A 1 90 ? -12.024 -7.343 -10.227 1.00 98.19 90 GLY A N 1
ATOM 644 C CA . GLY A 1 90 ? -12.263 -7.970 -11.526 1.00 98.19 90 GLY A CA 1
ATOM 645 C C . GLY A 1 90 ? -12.036 -7.035 -12.716 1.00 98.19 90 GLY A C 1
ATOM 646 O O . GLY A 1 90 ? -12.235 -7.444 -13.859 1.00 98.19 90 GLY A O 1
ATOM 647 N N . GLN A 1 91 ? -11.618 -5.790 -12.477 1.00 98.50 91 GLN A N 1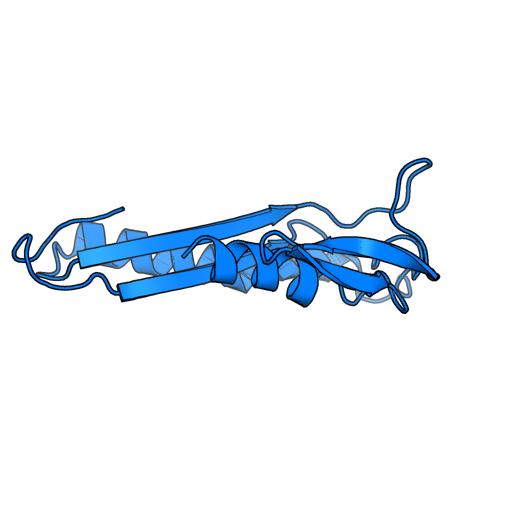
ATOM 648 C CA . GLN A 1 91 ? -11.240 -4.856 -13.533 1.00 98.50 91 GLN A CA 1
ATOM 649 C C . GLN A 1 91 ? -9.825 -5.158 -14.027 1.00 98.50 91 GLN A C 1
ATOM 651 O O . GLN A 1 91 ? -8.970 -5.626 -13.281 1.00 98.50 91 GLN A O 1
ATOM 656 N N . THR A 1 92 ? -9.550 -4.848 -15.288 1.00 98.50 92 THR A N 1
ATOM 657 C CA . THR A 1 92 ? -8.197 -4.935 -15.841 1.00 98.50 92 THR A CA 1
ATOM 658 C C . THR A 1 92 ? -7.526 -3.568 -15.837 1.00 98.50 92 THR A C 1
ATOM 660 O O . THR A 1 92 ? -8.152 -2.577 -16.216 1.00 98.50 92 THR A O 1
ATOM 663 N N . VAL A 1 93 ? -6.249 -3.518 -15.463 1.00 98.50 93 VAL A N 1
ATOM 664 C CA . VAL A 1 93 ? -5.423 -2.307 -15.480 1.00 98.50 93 VAL A CA 1
ATOM 665 C C . VAL A 1 93 ? -4.198 -2.549 -16.351 1.00 98.50 93 VAL A C 1
ATOM 667 O O . VAL A 1 93 ? -3.427 -3.470 -16.096 1.00 98.50 93 VAL A O 1
ATOM 670 N N . GLU A 1 94 ? -4.017 -1.710 -17.368 1.00 98.56 94 GLU A N 1
ATOM 671 C CA . GLU A 1 94 ? -2.761 -1.626 -18.112 1.00 98.56 94 GLU A CA 1
ATOM 672 C C . GLU A 1 94 ? -1.744 -0.816 -17.301 1.00 98.56 94 GLU A C 1
ATOM 674 O O . GLU A 1 94 ? -1.995 0.326 -16.901 1.00 98.56 94 GLU A O 1
ATOM 679 N N . ILE A 1 95 ? -0.582 -1.408 -17.051 1.00 98.38 95 ILE A N 1
ATOM 680 C CA . ILE A 1 95 ? 0.508 -0.766 -16.328 1.00 98.38 95 ILE A CA 1
ATOM 681 C C . ILE A 1 95 ? 1.303 0.070 -17.321 1.00 98.38 95 ILE A C 1
ATOM 683 O O . ILE A 1 95 ? 2.094 -0.460 -18.084 1.00 98.38 95 ILE A O 1
ATOM 687 N N . LEU A 1 96 ? 1.141 1.391 -17.304 1.00 98.19 96 LEU A N 1
ATOM 688 C CA . LEU A 1 96 ? 1.961 2.284 -18.138 1.00 98.19 96 LEU A CA 1
ATOM 689 C C . LEU A 1 96 ? 3.282 2.680 -17.463 1.00 98.19 96 LEU A C 1
ATOM 691 O O . LEU A 1 96 ? 4.257 3.002 -18.137 1.00 98.19 96 LEU A O 1
ATOM 695 N N . ASN A 1 97 ? 3.314 2.667 -16.130 1.00 98.12 97 ASN A N 1
ATOM 696 C CA . ASN A 1 97 ? 4.476 3.025 -15.326 1.00 98.12 97 ASN A CA 1
ATOM 697 C C . ASN A 1 97 ? 4.487 2.166 -14.056 1.00 98.12 97 ASN A C 1
ATOM 699 O O . ASN A 1 97 ? 3.521 2.195 -13.291 1.00 98.12 97 ASN A O 1
ATOM 703 N N . THR A 1 98 ? 5.559 1.405 -13.837 1.00 98.06 98 THR A N 1
ATOM 704 C CA . THR A 1 98 ? 5.686 0.519 -12.667 1.00 98.06 98 THR A CA 1
ATOM 705 C C . THR A 1 98 ? 6.050 1.275 -11.387 1.00 98.06 98 THR A C 1
ATOM 707 O O . THR A 1 98 ? 5.942 0.706 -10.310 1.00 98.06 98 THR A O 1
ATOM 710 N N . ASP A 1 99 ? 6.395 2.561 -11.501 1.00 97.81 99 ASP A N 1
ATOM 711 C CA . ASP A 1 99 ? 6.585 3.523 -10.401 1.00 97.81 99 ASP A CA 1
ATOM 712 C C . ASP A 1 99 ? 5.259 4.112 -9.878 1.00 97.81 99 ASP A C 1
ATOM 714 O O . ASP A 1 99 ? 5.209 5.056 -9.091 1.00 97.81 99 ASP A O 1
ATOM 718 N N . ALA A 1 100 ? 4.140 3.620 -10.412 1.00 97.88 100 ALA A N 1
ATOM 719 C CA . ALA A 1 100 ? 2.799 3.921 -9.937 1.00 97.88 100 ALA A CA 1
ATOM 720 C C . ALA A 1 100 ? 2.197 2.723 -9.180 1.00 97.88 100 ALA A C 1
ATOM 722 O O . ALA A 1 100 ? 0.983 2.539 -9.179 1.00 97.88 100 ALA A O 1
ATOM 723 N N . GLU A 1 101 ? 3.020 1.905 -8.531 1.00 98.00 101 GLU A N 1
ATOM 724 C CA . GLU A 1 101 ? 2.649 0.691 -7.797 1.00 98.00 101 GLU A CA 1
ATOM 725 C C . GLU A 1 101 ? 1.698 0.964 -6.625 1.00 98.00 101 GLU A C 1
ATOM 727 O O . GLU A 1 101 ? 0.775 0.187 -6.374 1.00 98.00 101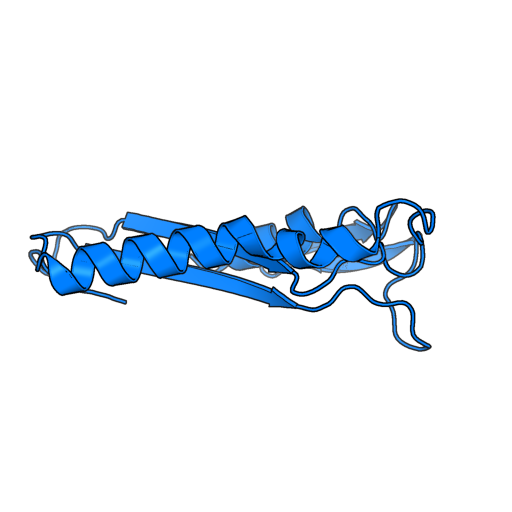 GLU A O 1
ATOM 732 N N . GLY A 1 102 ? 1.856 2.101 -5.939 1.00 97.69 102 GLY A N 1
ATOM 733 C CA . GLY A 1 102 ? 1.111 2.418 -4.725 1.00 97.69 102 GLY A CA 1
ATOM 734 C C . GLY A 1 102 ? -0.404 2.400 -4.926 1.00 97.69 102 GLY A C 1
ATOM 735 O O . GLY A 1 102 ? -1.138 1.923 -4.066 1.00 97.69 102 GLY A O 1
ATOM 736 N N . ARG A 1 103 ? -0.892 2.864 -6.083 1.00 97.81 103 ARG A N 1
ATOM 737 C CA . ARG A 1 103 ? -2.334 2.836 -6.387 1.00 97.81 103 ARG A CA 1
ATOM 738 C C . ARG A 1 103 ? -2.838 1.432 -6.727 1.00 97.81 103 ARG A C 1
ATOM 740 O O . ARG A 1 103 ? -4.001 1.154 -6.460 1.00 97.81 103 ARG A O 1
ATOM 747 N N . LEU A 1 104 ? -1.984 0.569 -7.286 1.00 97.38 104 LEU A N 1
ATOM 748 C CA . LEU A 1 104 ? -2.334 -0.817 -7.610 1.00 97.38 104 LEU A CA 1
ATOM 749 C C . LEU A 1 104 ? -2.483 -1.645 -6.334 1.00 97.38 104 LEU A C 1
ATOM 751 O O . LEU A 1 104 ? -3.495 -2.308 -6.145 1.00 97.38 104 LEU A O 1
ATOM 755 N N . VAL A 1 105 ? -1.534 -1.540 -5.400 1.00 97.88 105 VAL A N 1
ATOM 756 C CA . VAL A 1 105 ? -1.657 -2.262 -4.122 1.00 97.88 105 VAL A CA 1
ATOM 757 C C . VAL A 1 105 ? -2.832 -1.742 -3.283 1.00 97.88 105 VAL A C 1
ATOM 759 O O . VAL A 1 105 ? -3.495 -2.509 -2.587 1.00 97.88 105 VAL A O 1
ATOM 762 N N . LEU A 1 106 ? -3.132 -0.439 -3.366 1.00 98.44 106 LEU A N 1
ATOM 763 C CA . LEU A 1 106 ? -4.245 0.161 -2.634 1.00 98.44 106 LEU A CA 1
ATOM 764 C C . LEU A 1 106 ? -5.614 -0.164 -3.234 1.00 98.44 106 LEU A C 1
ATOM 766 O O . LEU A 1 106 ? -6.562 -0.291 -2.463 1.00 98.44 106 LEU A O 1
ATOM 770 N N . CYS A 1 107 ? -5.762 -0.300 -4.557 1.00 98.12 107 CYS A N 1
ATOM 771 C CA . CYS A 1 107 ? -7.074 -0.618 -5.129 1.00 98.12 107 CYS A CA 1
ATOM 772 C C . CYS A 1 107 ? -7.563 -2.004 -4.696 1.00 98.12 107 CYS A C 1
ATOM 774 O O . CYS A 1 107 ? -8.745 -2.164 -4.390 1.00 98.12 107 CYS A O 1
ATOM 776 N N . ASP A 1 108 ? -6.656 -2.975 -4.580 1.00 98.38 108 ASP A N 1
ATOM 777 C CA . ASP A 1 108 ? -6.990 -4.303 -4.066 1.00 98.38 108 ASP A CA 1
ATOM 778 C C . ASP A 1 108 ? -7.304 -4.255 -2.570 1.00 98.38 108 ASP A C 1
ATOM 780 O O . ASP A 1 108 ? -8.319 -4.797 -2.137 1.00 98.38 108 ASP A O 1
ATOM 784 N N . ALA A 1 109 ? -6.511 -3.526 -1.779 1.00 98.25 109 ALA A N 1
ATOM 785 C CA . ALA A 1 109 ? -6.782 -3.362 -0.352 1.00 98.25 109 ALA A CA 1
ATOM 786 C C . ALA A 1 109 ? -8.122 -2.656 -0.074 1.00 98.25 109 ALA A C 1
ATOM 788 O O . ALA A 1 109 ? -8.819 -3.024 0.868 1.00 98.25 109 ALA A O 1
ATOM 789 N N . LEU A 1 110 ? -8.502 -1.673 -0.897 1.00 98.06 110 LEU A N 1
ATOM 790 C CA . LEU A 1 110 ? -9.802 -0.998 -0.824 1.00 98.06 110 LEU A CA 1
ATOM 791 C C . LEU A 1 110 ? -10.957 -1.883 -1.301 1.00 98.06 110 LEU A C 1
ATOM 793 O O . LEU A 1 110 ? -12.067 -1.719 -0.818 1.00 98.06 110 LEU A O 1
ATOM 797 N N . THR A 1 111 ? -10.710 -2.801 -2.237 1.00 98.31 111 THR A N 1
ATOM 798 C CA . THR A 1 111 ? -11.723 -3.772 -2.678 1.00 98.31 111 THR A CA 1
ATOM 799 C C . THR A 1 111 ? -11.954 -4.857 -1.625 1.00 98.31 111 THR A C 1
ATOM 801 O O . THR A 1 111 ? -13.066 -5.359 -1.487 1.00 98.31 111 THR A O 1
ATOM 804 N N . TYR A 1 112 ? -10.905 -5.230 -0.891 1.00 97.50 112 TYR A N 1
ATOM 805 C CA . TYR A 1 112 ? -10.992 -6.176 0.219 1.00 97.50 112 TYR A CA 1
ATOM 806 C C . TYR A 1 112 ? -11.734 -5.604 1.440 1.00 97.50 112 TYR A C 1
ATOM 808 O O . TYR A 1 112 ? -12.380 -6.365 2.161 1.00 97.50 112 TYR A O 1
ATOM 816 N N . ALA A 1 113 ? -11.570 -4.302 1.697 1.00 92.50 113 ALA A N 1
ATOM 817 C CA . ALA A 1 113 ? -12.101 -3.576 2.855 1.00 92.50 113 ALA A CA 1
ATOM 818 C C . ALA A 1 113 ? -13.634 -3.597 2.952 1.00 92.50 113 ALA A C 1
ATOM 820 O O . ALA A 1 113 ? -14.119 -3.804 4.090 1.00 92.50 113 ALA A O 1
#

InterPro domains:
  IPR000819 Peptidase M17, leucyl aminopeptidase, C-terminal [PF00883] (1-113)
  IPR000819 Peptidase M17, leucyl aminopeptidase, C-terminal [PS00631] (97-104)
  IPR011356 Peptidase M17, leucine aminopeptidase/peptidase B [PR00481] (12-29)
  IPR011356 Peptidase M17, leucine aminopeptidase/peptidase B [PR00481] (34-55)
  IPR011356 Peptidase M17, leucine aminopeptidase/peptidase B [PR00481] (71-92)
  IPR011356 Peptidase M17, leucine aminopeptidase/peptidase B [PR00481] (93-113)
  IPR011356 Peptidase M17, leucine aminopeptidase/peptidase B [PTHR11963] (1-113)

Radius of gyration: 16.68 Å; Cα contacts (8 Å, |Δi|>4): 218; chains: 1; bounding box: 43×22×46 Å

Nearest PDB structures (foldseek):
  8pz0-assembly1_A  TM=1.000E+00  e=2.732E-16  Pseudomonas aeruginosa PA14
  3h8g-assembly1_D  TM=9.969E-01  e=1.763E-15  Pseudomonas putida
  8d1x-assembly1_E  TM=9.887E-01  e=1.337E-13  Neisseria gonorrhoeae NCCP11945
  3kzw-assembly1_D  TM=9.821E-01  e=5.413E-13  Staphylococcus aureus subsp. aureus COL
  4zi6-assembly1_D  TM=9.472E-01  e=2.912E-09  Helicobacter pylori 26695

Secondary structure (DSSP, 8-state):
-EE-S-TTSPPEEEEEEEEEEE--TTSPPPSTTGGGGGGGGHHHHHHHHHHHHHHHTT-SSEEEEEEEEEEE---TT---TT-EEE-TTS-EEE-S-GGGHHHHHHHHHHHH-

Sequence (113 aa):
QYNGAKKDQAPHVLVGKGITFDTGGISLKPGLGMDEMKFDMCGAASVFGTFRAVLELQLPINLVGLLACAENMPSGGATRPGDIVTTMSGQTVEILNTDAEGRLVLCDALTYA

pLDDT: mean 97.74, std 1.21, range [91.5, 98.81]